Protein AF-A0ABD2ILM8-F1 (afdb_monomer_lite)

Secondary structure (DSSP, 8-state):
--------PPPPPS--HHHHHHTTPPSSHHHHHHHHHHHHHHHHTTT---GGGGGG--HHHHHHS------------------PPPPP-

Structure (mmCIF, N/CA/C/O backbone):
data_AF-A0ABD2ILM8-F1
#
_entry.id   AF-A0ABD2ILM8-F1
#
loop_
_atom_site.group_PDB
_atom_site.id
_atom_site.type_symbol
_atom_site.label_atom_id
_atom_site.label_alt_id
_atom_site.label_comp_id
_atom_site.label_asym_id
_atom_site.label_entity_id
_atom_site.label_seq_id
_atom_site.pdbx_PDB_ins_code
_atom_site.Cartn_x
_atom_site.Cartn_y
_atom_site.Cartn_z
_atom_site.occupancy
_atom_site.B_iso_or_equiv
_atom_site.auth_seq_id
_atom_site.auth_comp_id
_atom_site.auth_asym_id
_atom_site.auth_atom_id
_atom_site.pdbx_PDB_model_num
ATOM 1 N N . MET A 1 1 ? -6.912 3.189 41.472 1.00 53.44 1 MET A N 1
ATOM 2 C CA . MET A 1 1 ? -7.648 2.723 40.279 1.00 53.44 1 MET A CA 1
ATOM 3 C C . MET A 1 1 ? -6.638 2.053 39.364 1.00 53.44 1 MET A C 1
ATOM 5 O O . MET A 1 1 ? -5.650 2.695 39.037 1.00 53.44 1 MET A O 1
ATOM 9 N N . ARG A 1 2 ? -6.789 0.758 39.058 1.00 58.31 2 ARG A N 1
ATOM 10 C CA . ARG A 1 2 ? -5.955 0.104 38.037 1.00 58.31 2 ARG A CA 1
ATOM 11 C C . ARG A 1 2 ? -6.618 0.424 36.701 1.00 58.31 2 ARG A C 1
ATOM 13 O O . ARG A 1 2 ? -7.752 0.007 36.507 1.00 58.31 2 ARG A O 1
ATOM 20 N N . GLY A 1 3 ? -5.978 1.254 35.881 1.00 60.56 3 GLY A N 1
ATOM 21 C CA . GLY A 1 3 ? -6.479 1.586 34.550 1.00 60.56 3 GLY A CA 1
ATOM 22 C C . GLY A 1 3 ? -6.531 0.323 33.700 1.00 60.56 3 GLY A C 1
ATOM 23 O O . GLY A 1 3 ? -5.552 -0.423 33.650 1.00 60.56 3 GLY A O 1
ATOM 24 N N . GLU A 1 4 ? -7.686 0.061 33.102 1.00 65.25 4 GLU A N 1
ATOM 25 C CA . GLU A 1 4 ? -7.842 -0.965 32.080 1.00 65.25 4 GLU A CA 1
ATOM 26 C C . GLU A 1 4 ? -6.977 -0.552 30.890 1.00 65.25 4 GLU A C 1
ATOM 28 O O . GLU A 1 4 ? -7.136 0.533 30.337 1.00 65.25 4 GLU A O 1
ATOM 33 N N . ILE A 1 5 ? -5.991 -1.381 30.547 1.00 70.56 5 ILE A N 1
ATOM 34 C CA . ILE A 1 5 ? -5.234 -1.203 29.312 1.00 70.56 5 ILE A CA 1
ATOM 35 C C . ILE A 1 5 ? -6.204 -1.609 28.205 1.00 70.56 5 ILE A C 1
ATOM 37 O O . ILE A 1 5 ? -6.444 -2.800 28.002 1.00 70.56 5 ILE A O 1
ATOM 41 N N . GLU A 1 6 ? -6.833 -0.619 27.575 1.00 72.06 6 GLU A N 1
ATOM 42 C CA . GLU A 1 6 ? -7.712 -0.819 26.426 1.00 72.06 6 GLU A CA 1
ATOM 43 C C . GLU A 1 6 ? -6.988 -1.678 25.382 1.00 72.06 6 GLU A C 1
ATOM 45 O O . GLU A 1 6 ? -5.816 -1.454 25.062 1.00 72.06 6 GLU A O 1
ATOM 50 N N . GLN A 1 7 ? -7.672 -2.714 24.892 1.00 76.31 7 GLN A N 1
ATOM 51 C CA . GLN A 1 7 ? -7.157 -3.616 23.867 1.00 76.31 7 GLN A CA 1
ATOM 52 C C . GLN A 1 7 ? -7.038 -2.846 22.550 1.00 76.31 7 GLN A C 1
ATOM 54 O O . GLN A 1 7 ? -7.961 -2.824 21.740 1.00 76.31 7 GLN A O 1
ATOM 59 N N . TRP A 1 8 ? -5.910 -2.172 22.345 1.00 80.31 8 TRP A N 1
ATOM 60 C CA . TRP A 1 8 ? -5.604 -1.571 21.058 1.00 80.31 8 TRP A CA 1
ATOM 61 C C . TRP A 1 8 ? -5.136 -2.665 20.095 1.00 80.31 8 TRP A C 1
ATOM 63 O O . TRP A 1 8 ? -4.011 -3.163 20.187 1.00 80.31 8 TRP A O 1
ATOM 73 N N . GLU A 1 9 ? -6.025 -3.074 19.192 1.00 81.81 9 GLU A N 1
ATOM 74 C CA . GLU A 1 9 ? -5.700 -3.994 18.106 1.00 81.81 9 GLU A CA 1
ATOM 75 C C . GLU A 1 9 ? -5.067 -3.230 16.942 1.00 81.81 9 GLU A C 1
ATOM 77 O O . GLU A 1 9 ? -5.608 -2.237 16.454 1.00 81.81 9 GLU A O 1
ATOM 82 N N . VAL A 1 10 ? -3.916 -3.712 16.471 1.00 85.31 10 VAL A N 1
ATOM 83 C CA . VAL A 1 10 ? -3.264 -3.144 15.289 1.00 85.31 10 VAL A CA 1
ATOM 84 C C . VAL A 1 10 ? -4.131 -3.463 14.068 1.00 85.31 10 VAL A C 1
ATOM 86 O O . VAL A 1 10 ? -4.308 -4.648 13.762 1.00 85.31 10 VAL A O 1
ATOM 89 N N . PRO A 1 11 ? -4.656 -2.457 13.344 1.00 89.19 11 PRO A N 1
ATOM 90 C CA . PRO A 1 11 ? -5.471 -2.713 12.166 1.00 89.19 11 PRO A CA 1
ATOM 91 C C . PRO A 1 11 ? -4.657 -3.442 11.084 1.00 89.19 11 PRO A C 1
ATOM 93 O O . PRO A 1 11 ? -3.431 -3.327 11.043 1.00 89.19 11 PRO A O 1
ATOM 96 N N . PRO A 1 12 ? -5.296 -4.204 10.184 1.00 89.19 12 PRO A N 1
ATOM 97 C CA . PRO A 1 12 ? -4.645 -4.698 8.979 1.00 89.19 12 PRO A CA 1
ATOM 98 C C . PRO A 1 12 ? -4.468 -3.567 7.957 1.00 89.19 12 PRO A C 1
ATOM 100 O O . PRO A 1 12 ? -5.283 -2.649 7.878 1.00 89.19 12 PRO A O 1
ATOM 103 N N . MET A 1 13 ? -3.422 -3.657 7.129 1.00 89.44 13 MET A N 1
ATOM 104 C CA . MET A 1 13 ? -3.205 -2.687 6.053 1.00 89.44 13 MET A CA 1
ATOM 105 C C . MET A 1 13 ? -4.382 -2.732 5.057 1.00 89.44 13 MET A C 1
ATOM 107 O O . MET A 1 13 ? -4.739 -3.819 4.593 1.00 89.44 13 MET A O 1
ATOM 111 N N . PRO A 1 14 ? -4.960 -1.579 4.681 1.00 90.19 14 PRO A N 1
ATOM 112 C CA . PRO A 1 14 ? -6.156 -1.508 3.831 1.00 90.19 14 PRO A CA 1
ATOM 113 C C . PRO A 1 14 ? -5.892 -1.788 2.343 1.00 90.19 14 PRO A C 1
ATOM 115 O O . PRO A 1 14 ? -6.840 -1.899 1.568 1.00 90.19 14 PRO A O 1
ATOM 118 N N . VAL A 1 15 ? -4.621 -1.863 1.937 1.00 91.81 15 VAL A N 1
ATOM 119 C CA . VAL A 1 15 ? -4.181 -2.015 0.544 1.00 91.81 15 VAL A CA 1
ATOM 120 C C . VAL A 1 15 ? -3.347 -3.284 0.402 1.00 91.81 15 VAL A C 1
ATOM 122 O O . VAL A 1 15 ? -2.393 -3.505 1.148 1.00 91.81 15 VAL A O 1
ATOM 125 N N . GLY A 1 16 ? -3.683 -4.105 -0.591 1.00 91.00 16 GLY A N 1
ATOM 126 C CA . GLY A 1 16 ? -2.987 -5.341 -0.920 1.00 91.00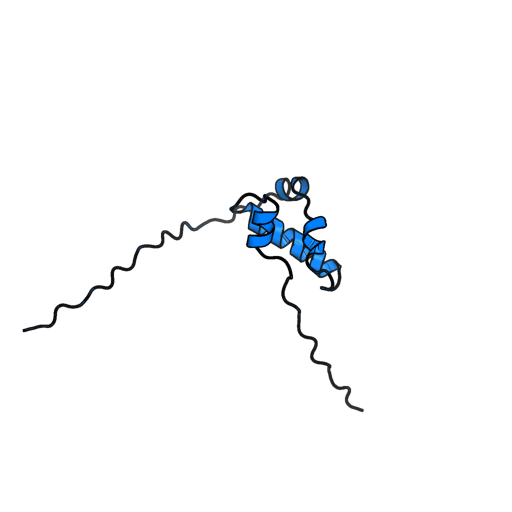 16 GLY A CA 1
ATOM 127 C C . GLY A 1 16 ? -2.334 -5.334 -2.303 1.00 91.00 16 GLY A C 1
ATOM 128 O O . GLY A 1 16 ? -2.419 -4.391 -3.087 1.00 91.00 16 GLY A O 1
ATOM 129 N N . GLY A 1 17 ? -1.684 -6.449 -2.643 1.00 88.69 17 GLY A N 1
ATOM 130 C CA . GLY A 1 17 ? -1.034 -6.605 -3.949 1.00 88.69 17 GLY A CA 1
ATOM 131 C C . GLY A 1 17 ? -2.006 -6.570 -5.136 1.00 88.69 17 GLY A C 1
ATOM 132 O O . GLY A 1 17 ? -1.614 -6.155 -6.222 1.00 88.69 17 GLY A O 1
ATOM 133 N N . PHE A 1 18 ? -3.265 -6.981 -4.944 1.00 89.75 18 PHE A N 1
ATOM 134 C CA . PHE A 1 18 ? -4.295 -6.904 -5.987 1.00 89.75 18 PHE A CA 1
ATOM 135 C C . PHE A 1 18 ? -4.686 -5.461 -6.308 1.00 89.75 18 PHE A C 1
ATOM 137 O O . PHE A 1 18 ? -4.853 -5.136 -7.481 1.00 89.75 18 PHE A O 1
ATOM 144 N N . ASP A 1 19 ? -4.753 -4.597 -5.295 1.00 91.06 19 ASP A N 1
ATOM 145 C CA . ASP A 1 19 ? -5.056 -3.179 -5.481 1.00 91.06 19 ASP A CA 1
ATOM 146 C C . ASP A 1 19 ? -3.944 -2.486 -6.273 1.00 91.06 19 ASP A C 1
ATOM 148 O O . ASP A 1 19 ? -4.213 -1.761 -7.223 1.00 91.06 19 ASP A O 1
ATOM 152 N N . LEU A 1 20 ? -2.678 -2.802 -5.981 1.00 90.94 20 LEU A N 1
ATOM 153 C CA . LEU A 1 20 ? -1.546 -2.287 -6.758 1.00 90.94 20 LEU A CA 1
ATOM 154 C C . LEU A 1 20 ? -1.607 -2.704 -8.233 1.00 90.94 20 LEU A C 1
ATOM 156 O O . LEU A 1 20 ? -1.302 -1.907 -9.117 1.00 90.94 20 LEU A O 1
ATOM 160 N N . ILE A 1 21 ? -2.028 -3.939 -8.515 1.00 90.25 21 ILE A N 1
ATOM 161 C CA . ILE A 1 21 ? -2.214 -4.406 -9.894 1.00 90.25 21 ILE A CA 1
ATOM 162 C C . ILE A 1 21 ? -3.346 -3.630 -10.580 1.00 90.25 21 ILE A C 1
ATOM 164 O O . ILE A 1 21 ? -3.214 -3.304 -11.758 1.00 90.25 21 ILE A O 1
ATOM 168 N N . ALA A 1 22 ? -4.429 -3.313 -9.862 1.00 90.38 22 ALA A N 1
ATOM 169 C CA . ALA A 1 22 ? -5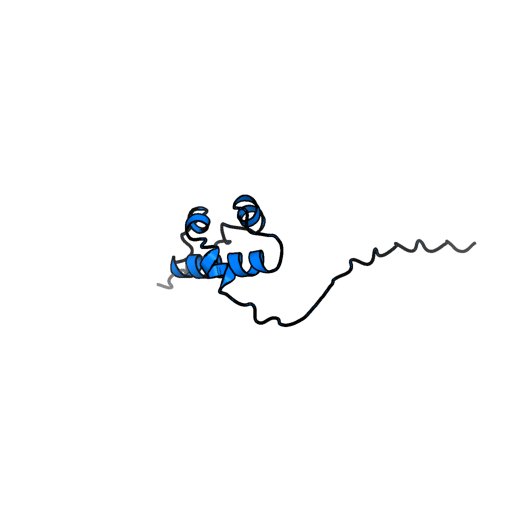.536 -2.519 -10.395 1.00 90.38 22 ALA A CA 1
ATOM 170 C C . ALA A 1 22 ? -5.108 -1.084 -10.762 1.00 90.38 22 ALA A C 1
ATOM 172 O O . ALA A 1 22 ? -5.634 -0.522 -11.718 1.00 90.38 22 ALA A O 1
ATOM 173 N N . VAL A 1 23 ? -4.104 -0.531 -10.071 1.00 88.31 23 VAL A N 1
ATOM 174 C CA . VAL A 1 23 ? -3.498 0.789 -10.350 1.00 88.31 23 VAL A CA 1
ATOM 175 C C . VAL A 1 23 ? -2.308 0.685 -11.331 1.00 88.31 23 VAL A C 1
ATOM 177 O O . VAL A 1 23 ? -1.478 1.579 -11.433 1.00 88.31 23 VAL A O 1
ATOM 180 N N . ASN A 1 24 ? -2.208 -0.406 -12.099 1.00 88.19 24 ASN A N 1
ATOM 181 C CA . ASN A 1 24 ? -1.161 -0.646 -13.105 1.00 88.19 24 ASN A CA 1
ATOM 182 C C . ASN A 1 24 ? 0.277 -0.749 -12.562 1.00 88.19 24 ASN A C 1
ATOM 184 O O . ASN A 1 24 ? 1.239 -0.585 -1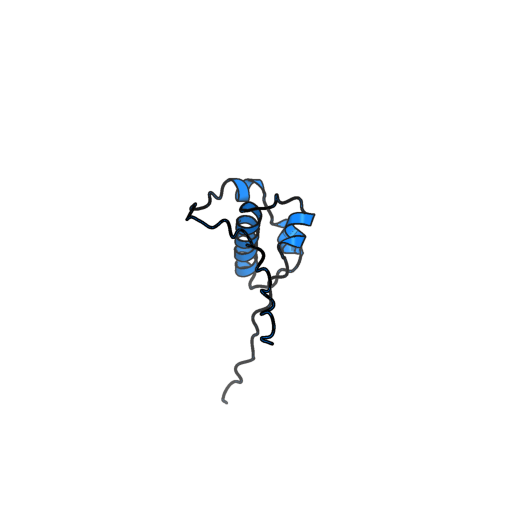3.316 1.00 88.19 24 ASN A O 1
ATOM 188 N N . VAL A 1 25 ? 0.466 -1.097 -11.285 1.00 86.88 25 VAL A N 1
ATOM 189 C CA . VAL A 1 25 ? 1.806 -1.424 -10.784 1.00 86.88 25 VAL A CA 1
ATOM 190 C C . VAL A 1 25 ? 2.271 -2.738 -11.426 1.00 86.88 25 VAL A C 1
ATOM 192 O O . VAL A 1 25 ? 1.603 -3.772 -11.293 1.00 86.88 25 VAL A O 1
ATOM 195 N N . PRO A 1 26 ? 3.429 -2.754 -12.111 1.00 86.00 26 PRO A N 1
ATOM 196 C CA . PRO A 1 26 ? 3.941 -3.957 -12.749 1.00 86.00 26 PRO A CA 1
ATOM 197 C C . PRO A 1 26 ? 4.211 -5.063 -11.724 1.00 86.00 26 PRO A C 1
ATOM 199 O O . PRO A 1 26 ? 4.829 -4.860 -10.674 1.00 86.00 26 PRO A O 1
ATOM 202 N N . LYS A 1 27 ? 3.763 -6.273 -12.065 1.00 85.06 27 LYS A N 1
ATOM 203 C CA . LYS A 1 27 ? 3.967 -7.473 -11.248 1.00 85.06 27 LYS A CA 1
ATOM 204 C C . LYS A 1 27 ? 5.460 -7.749 -11.060 1.00 85.06 27 LYS A C 1
ATOM 206 O O . LYS A 1 27 ? 6.255 -7.581 -11.981 1.00 85.06 27 LYS A O 1
ATOM 211 N N . GLY A 1 28 ? 5.822 -8.253 -9.881 1.00 87.25 28 GLY A N 1
ATOM 212 C CA . GLY A 1 28 ? 7.194 -8.638 -9.549 1.00 87.25 28 GLY A CA 1
ATOM 213 C C . GLY A 1 28 ? 7.746 -7.854 -8.357 1.00 87.25 28 GLY A C 1
ATOM 214 O O . GLY A 1 28 ? 6.971 -7.457 -7.484 1.00 87.25 28 GLY A O 1
ATOM 215 N N . PRO A 1 29 ? 9.070 -7.625 -8.289 1.00 86.69 29 PRO A N 1
ATOM 216 C CA . PRO A 1 29 ? 9.702 -6.945 -7.158 1.00 86.69 29 PRO A CA 1
ATOM 217 C C . PRO A 1 29 ? 9.134 -5.547 -6.878 1.00 86.69 29 PRO A C 1
ATOM 219 O O . PRO A 1 29 ? 9.047 -5.154 -5.717 1.00 86.69 29 PRO A O 1
ATOM 222 N N . LYS A 1 30 ? 8.661 -4.846 -7.920 1.00 87.19 30 LYS A N 1
ATOM 223 C CA . LYS A 1 30 ? 8.042 -3.516 -7.813 1.00 87.19 30 LYS A CA 1
ATOM 224 C C . LYS A 1 30 ? 6.802 -3.499 -6.912 1.00 87.19 30 LYS A C 1
ATOM 226 O O . LYS A 1 30 ? 6.657 -2.564 -6.135 1.00 87.19 30 LYS A O 1
ATOM 231 N N . ILE A 1 31 ? 5.983 -4.559 -6.897 1.00 90.06 31 ILE A N 1
ATOM 232 C CA . ILE A 1 31 ? 4.855 -4.676 -5.949 1.00 90.06 31 ILE A CA 1
ATOM 233 C C . ILE A 1 31 ? 5.343 -4.648 -4.499 1.00 90.06 31 ILE A C 1
ATOM 235 O O . ILE A 1 31 ? 4.744 -3.987 -3.659 1.00 90.06 31 ILE A O 1
ATOM 239 N N . LYS A 1 32 ? 6.439 -5.348 -4.186 1.00 89.25 32 LYS A N 1
ATOM 240 C CA . LYS A 1 32 ? 6.971 -5.392 -2.818 1.00 89.25 32 LYS A CA 1
ATOM 241 C C . LYS A 1 32 ? 7.501 -4.025 -2.380 1.00 89.25 32 LYS A C 1
ATOM 243 O O . LYS A 1 32 ? 7.311 -3.649 -1.227 1.00 89.25 32 LYS A O 1
ATOM 248 N N . ILE A 1 33 ? 8.145 -3.291 -3.290 1.00 90.06 33 ILE A N 1
ATOM 249 C CA . ILE A 1 33 ? 8.632 -1.928 -3.032 1.00 90.06 33 ILE A CA 1
ATOM 250 C C . ILE A 1 33 ? 7.448 -0.989 -2.808 1.00 90.06 33 ILE A C 1
ATOM 252 O O . ILE A 1 33 ? 7.419 -0.295 -1.798 1.00 90.06 33 ILE A O 1
ATOM 256 N N . ALA A 1 34 ? 6.452 -1.033 -3.695 1.00 91.12 34 ALA A N 1
ATOM 257 C CA . ALA A 1 34 ? 5.233 -0.241 -3.595 1.00 91.12 34 ALA A CA 1
ATOM 258 C C . ALA A 1 34 ? 4.489 -0.499 -2.275 1.00 91.12 34 ALA A C 1
ATOM 260 O O . ALA A 1 34 ? 4.181 0.444 -1.555 1.00 91.12 34 ALA A O 1
ATOM 261 N N . LEU A 1 35 ? 4.283 -1.766 -1.891 1.00 91.25 35 LEU A N 1
ATOM 262 C CA . LEU A 1 35 ? 3.676 -2.107 -0.597 1.00 91.25 35 LEU A CA 1
ATOM 263 C C . LEU A 1 35 ? 4.490 -1.564 0.577 1.00 91.25 35 LEU A C 1
ATOM 265 O O . LEU A 1 35 ? 3.913 -1.035 1.519 1.00 91.25 35 LEU A O 1
ATOM 269 N N . ARG A 1 36 ? 5.824 -1.671 0.533 1.00 91.06 36 ARG A N 1
ATOM 270 C CA . ARG A 1 36 ? 6.693 -1.144 1.594 1.00 91.06 36 ARG A CA 1
ATOM 271 C C . ARG A 1 36 ? 6.606 0.379 1.695 1.00 91.06 36 ARG A C 1
ATOM 273 O O . ARG A 1 36 ? 6.576 0.906 2.801 1.00 91.06 36 ARG A O 1
ATOM 280 N N . TYR A 1 37 ? 6.568 1.063 0.556 1.00 91.75 37 TYR A N 1
ATOM 281 C CA . TYR A 1 37 ? 6.415 2.510 0.481 1.00 91.75 37 TYR A CA 1
ATOM 282 C C . TYR A 1 37 ? 5.085 2.953 1.103 1.00 91.75 37 TYR A C 1
ATOM 284 O O . TYR A 1 37 ? 5.079 3.729 2.055 1.00 91.75 37 TYR A O 1
ATOM 292 N N . LEU A 1 38 ? 3.975 2.355 0.663 1.00 91.31 38 LEU A N 1
ATOM 293 C CA . LEU A 1 38 ? 2.647 2.630 1.210 1.00 91.31 38 LEU A CA 1
ATOM 294 C C . LEU A 1 38 ? 2.547 2.281 2.700 1.00 91.31 38 LEU A C 1
ATOM 296 O O . LEU A 1 38 ? 1.953 3.018 3.476 1.00 91.31 38 LEU A O 1
ATOM 300 N N . PHE A 1 39 ? 3.167 1.189 3.138 1.00 91.38 39 PHE A N 1
ATOM 301 C CA . PHE A 1 39 ? 3.174 0.807 4.548 1.00 91.38 39 PHE A CA 1
ATOM 302 C C . PHE A 1 39 ? 3.897 1.830 5.435 1.00 91.38 39 PHE A C 1
ATOM 304 O O . PHE A 1 39 ? 3.466 2.079 6.559 1.00 91.38 39 PHE A O 1
ATOM 311 N N . ASN A 1 40 ? 4.974 2.446 4.939 1.00 91.62 40 ASN A N 1
ATOM 312 C CA . ASN A 1 40 ? 5.662 3.513 5.664 1.00 91.62 40 ASN A CA 1
ATOM 313 C C . ASN A 1 40 ? 4.779 4.757 5.808 1.00 91.62 40 ASN A C 1
ATOM 315 O O . ASN A 1 40 ? 4.713 5.313 6.900 1.00 91.62 40 ASN A O 1
ATOM 319 N N . ILE A 1 41 ? 4.071 5.150 4.746 1.00 91.62 41 ILE A N 1
ATOM 320 C CA . ILE A 1 41 ? 3.127 6.277 4.786 1.00 91.62 41 ILE A CA 1
ATOM 321 C C . ILE A 1 41 ? 1.994 5.981 5.766 1.00 91.62 41 ILE A C 1
ATOM 323 O O . ILE A 1 41 ? 1.713 6.777 6.654 1.00 91.62 41 ILE A O 1
ATOM 327 N N . TRP A 1 42 ? 1.406 4.790 5.681 1.00 92.31 42 TRP A N 1
ATOM 328 C CA . TRP A 1 42 ? 0.323 4.376 6.566 1.00 92.31 42 TRP A CA 1
ATOM 329 C C . TRP A 1 42 ? 0.721 4.400 8.048 1.00 92.31 42 TRP A C 1
ATOM 331 O O . TRP A 1 42 ? -0.047 4.853 8.898 1.00 92.31 42 TRP A O 1
ATOM 341 N N . LYS A 1 43 ? 1.957 3.990 8.358 1.00 90.94 43 LYS A N 1
ATOM 342 C CA . LYS A 1 43 ? 2.537 4.118 9.701 1.00 90.94 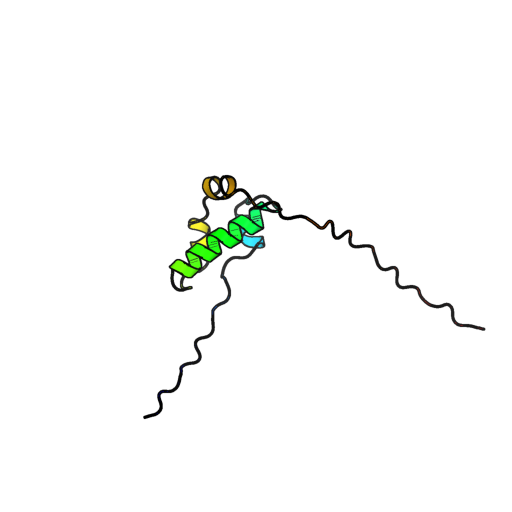43 LYS A CA 1
ATOM 343 C C . LYS A 1 43 ? 2.732 5.563 10.146 1.00 90.94 43 LYS A C 1
ATOM 345 O O . LYS A 1 43 ? 2.543 5.842 11.320 1.00 90.94 43 LYS A O 1
ATOM 350 N N . GLN A 1 44 ? 3.130 6.455 9.241 1.00 92.19 44 GLN A N 1
ATOM 351 C CA . GLN A 1 44 ? 3.282 7.882 9.545 1.00 92.19 44 GLN A CA 1
ATOM 352 C C . GLN A 1 44 ? 1.938 8.568 9.813 1.00 92.19 44 GLN A C 1
ATOM 354 O O . GLN A 1 44 ? 1.906 9.589 10.487 1.00 92.19 44 GLN A O 1
ATOM 359 N N . THR A 1 45 ? 0.842 7.997 9.315 1.00 88.62 45 THR A N 1
ATOM 360 C CA . THR A 1 45 ? -0.527 8.481 9.538 1.00 88.62 45 THR A CA 1
ATOM 361 C C . THR A 1 45 ? -1.251 7.775 10.687 1.00 88.62 45 THR A C 1
ATOM 363 O O . THR A 1 45 ? -2.471 7.632 10.638 1.00 88.62 45 THR A O 1
ATOM 366 N N . ASP A 1 46 ? -0.515 7.251 11.670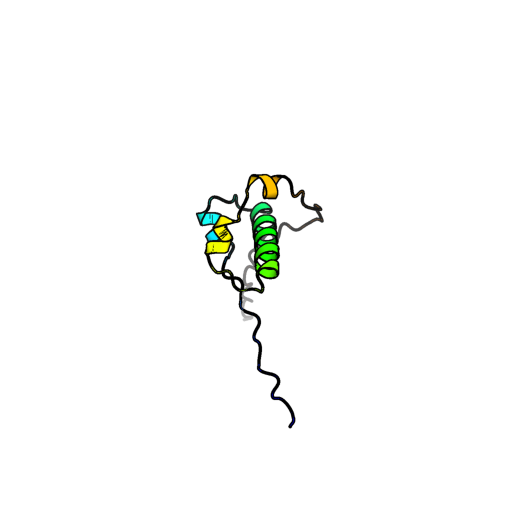 1.00 87.94 46 ASP A N 1
ATOM 367 C CA . ASP A 1 46 ? -1.065 6.544 12.840 1.00 87.94 46 ASP A CA 1
ATOM 368 C C . ASP A 1 46 ? -2.028 5.393 12.492 1.00 87.94 46 ASP A C 1
ATOM 370 O O . ASP A 1 46 ? -2.958 5.082 13.230 1.00 87.94 46 ASP A O 1
ATOM 374 N N . LEU A 1 47 ? -1.792 4.727 11.355 1.00 87.38 47 LEU A N 1
ATOM 375 C CA . LEU A 1 47 ? -2.616 3.627 10.842 1.00 87.38 47 LEU A CA 1
ATOM 376 C C . LEU A 1 47 ? -4.068 4.017 10.486 1.00 87.38 47 LEU A C 1
ATOM 378 O O . LEU A 1 47 ? -4.911 3.136 10.317 1.00 87.38 47 LEU A O 1
ATOM 382 N N . CYS A 1 48 ? -4.358 5.311 10.310 1.00 86.19 48 CYS A N 1
ATOM 383 C CA . CYS A 1 48 ? -5.707 5.824 10.036 1.00 86.19 48 CYS A CA 1
ATOM 384 C C . CYS A 1 48 ? -6.120 5.780 8.556 1.00 86.19 48 CYS A C 1
ATOM 386 O O . CYS A 1 48 ? -7.315 5.779 8.258 1.00 86.19 48 CYS A O 1
ATOM 388 N N . LEU A 1 49 ? -5.166 5.765 7.615 1.00 86.62 49 LEU A N 1
ATOM 389 C CA . LEU A 1 49 ? -5.508 5.776 6.188 1.00 86.62 49 LEU A CA 1
ATOM 390 C C . LEU A 1 49 ? -6.165 4.464 5.755 1.00 86.62 49 LEU A C 1
ATOM 392 O O . LEU A 1 49 ? -5.812 3.389 6.239 1.00 86.62 49 LEU A O 1
ATOM 396 N N . SER A 1 50 ? -7.095 4.578 4.804 1.00 88.62 50 SER A N 1
ATOM 397 C CA . SER A 1 50 ? -7.817 3.468 4.180 1.00 88.62 50 SER A CA 1
ATOM 398 C C . SER A 1 50 ? -7.343 3.260 2.727 1.00 88.62 50 SER A C 1
ATOM 400 O O . SER A 1 50 ? -6.148 3.121 2.475 1.00 88.62 50 SER A O 1
ATOM 402 N N . LYS A 1 51 ? -8.247 3.245 1.742 1.00 86.12 51 LYS A N 1
ATOM 403 C CA . LYS A 1 51 ? -7.894 3.103 0.318 1.00 86.12 51 LYS A CA 1
ATOM 404 C C . LYS A 1 51 ? -7.240 4.348 -0.283 1.00 86.12 51 LYS A C 1
ATOM 406 O O . LYS A 1 51 ? -6.541 4.219 -1.282 1.00 86.12 51 LYS A O 1
ATOM 411 N N . GLU A 1 52 ? -7.398 5.505 0.358 1.00 88.12 52 GLU A N 1
ATOM 412 C CA . GLU A 1 52 ? -6.725 6.771 0.011 1.00 88.12 52 GLU A CA 1
ATOM 413 C C . GLU A 1 52 ? -5.197 6.639 0.022 1.00 88.12 52 GLU A C 1
ATOM 415 O O . GLU A 1 52 ? -4.487 7.366 -0.662 1.00 88.12 52 GLU A O 1
ATOM 420 N N . LEU A 1 53 ? -4.671 5.629 0.720 1.00 89.81 53 LEU A N 1
ATOM 421 C CA . LEU A 1 53 ? -3.255 5.296 0.695 1.00 89.81 53 LEU A CA 1
ATOM 422 C C . LEU A 1 53 ? -2.720 5.066 -0.733 1.00 89.81 53 LEU A C 1
ATOM 424 O O . LEU A 1 53 ? -1.561 5.365 -1.003 1.00 89.81 53 LEU A O 1
ATOM 428 N N . LEU A 1 54 ? -3.553 4.576 -1.658 1.00 89.56 54 LEU A N 1
ATOM 429 C CA . LEU A 1 54 ? -3.183 4.401 -3.068 1.00 89.56 54 LEU A CA 1
ATOM 430 C C . LEU A 1 54 ? -2.936 5.725 -3.800 1.00 89.56 54 LEU A C 1
ATOM 432 O O . LEU A 1 54 ? -2.196 5.727 -4.778 1.00 89.56 54 LEU A O 1
ATOM 436 N N . GLU A 1 55 ? -3.513 6.835 -3.344 1.00 89.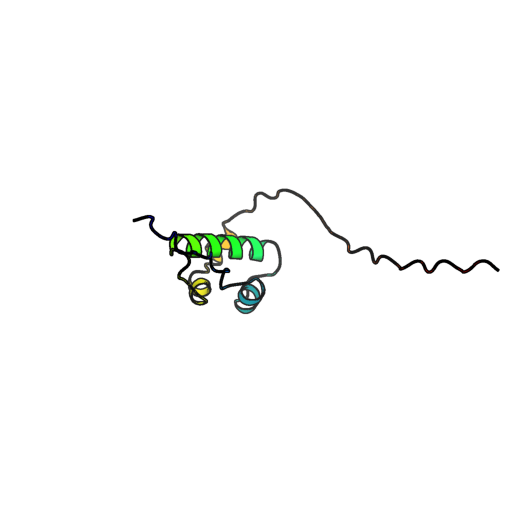94 55 GLU A N 1
ATOM 437 C CA . GLU A 1 55 ? -3.328 8.155 -3.963 1.00 89.94 55 GLU A CA 1
ATOM 438 C C . GLU A 1 55 ? -1.926 8.707 -3.710 1.00 89.94 55 GLU A C 1
ATOM 440 O O . GLU A 1 55 ? -1.376 9.437 -4.529 1.00 89.94 55 GLU A O 1
ATOM 445 N N . HIS A 1 56 ? -1.302 8.286 -2.610 1.00 87.62 56 HIS A N 1
ATOM 446 C CA . HIS A 1 56 ? 0.083 8.621 -2.306 1.00 87.62 56 HIS A CA 1
ATOM 447 C C . HIS A 1 56 ? 1.092 7.794 -3.114 1.00 87.62 56 HIS A C 1
ATOM 449 O O . HIS A 1 56 ? 2.296 8.004 -2.988 1.00 87.62 56 HIS A O 1
ATOM 455 N N . LEU A 1 57 ? 0.643 6.836 -3.931 1.00 88.69 57 LEU A N 1
ATOM 456 C CA . LEU A 1 57 ? 1.529 5.984 -4.711 1.00 88.69 57 LEU A CA 1
ATOM 457 C C . LEU A 1 57 ? 2.232 6.784 -5.818 1.00 88.69 57 LEU A C 1
ATOM 459 O O . LEU A 1 57 ? 1.634 7.115 -6.839 1.00 88.69 57 LEU A O 1
ATOM 463 N N . ASN A 1 58 ? 3.538 7.004 -5.660 1.00 87.81 58 ASN A N 1
ATOM 464 C CA . ASN A 1 58 ? 4.366 7.638 -6.680 1.00 87.81 58 ASN A CA 1
ATOM 465 C C . ASN A 1 58 ? 5.269 6.610 -7.385 1.00 87.81 58 ASN A C 1
ATOM 467 O O . ASN A 1 58 ? 6.268 6.144 -6.831 1.00 87.81 58 ASN A O 1
ATOM 471 N N . LEU A 1 59 ? 4.917 6.250 -8.625 1.00 83.00 59 LEU A N 1
ATOM 472 C CA . LEU A 1 59 ? 5.664 5.274 -9.429 1.00 83.00 59 LEU A CA 1
ATOM 473 C C . LEU A 1 59 ? 7.108 5.714 -9.706 1.00 83.00 59 LEU A C 1
ATOM 475 O O . LEU A 1 59 ? 7.995 4.860 -9.715 1.00 83.00 59 LEU A O 1
ATOM 479 N N . ASP A 1 60 ? 7.356 7.015 -9.870 1.00 85.12 60 ASP A N 1
ATOM 480 C CA . ASP A 1 60 ? 8.695 7.549 -10.133 1.00 85.12 60 ASP A CA 1
ATOM 481 C C . ASP A 1 60 ? 9.604 7.435 -8.904 1.00 85.12 60 ASP A C 1
ATOM 483 O O . ASP A 1 60 ? 10.807 7.210 -9.029 1.00 85.12 60 ASP A O 1
ATOM 487 N N . GLU A 1 61 ? 9.049 7.568 -7.696 1.00 84.44 61 GLU A N 1
ATOM 488 C CA . GLU A 1 61 ? 9.794 7.327 -6.455 1.00 84.44 61 GLU A CA 1
ATOM 489 C C . GLU A 1 61 ? 10.059 5.839 -6.233 1.00 84.44 61 GLU A C 1
ATOM 491 O O . GLU A 1 61 ? 11.159 5.456 -5.833 1.00 84.44 61 GLU A O 1
ATOM 496 N N . ILE A 1 62 ? 9.073 4.991 -6.536 1.00 84.62 62 ILE A N 1
ATOM 497 C CA . ILE A 1 62 ? 9.198 3.534 -6.423 1.00 84.62 62 ILE A CA 1
ATOM 498 C C . ILE A 1 62 ? 10.276 3.002 -7.376 1.00 84.62 62 ILE A C 1
ATOM 500 O O . ILE A 1 62 ? 11.003 2.083 -7.003 1.00 84.62 62 ILE A O 1
ATOM 504 N N . ASP A 1 63 ? 10.405 3.571 -8.577 1.00 82.56 63 ASP A N 1
ATOM 505 C CA . ASP A 1 63 ? 11.427 3.170 -9.551 1.00 82.56 63 ASP A CA 1
ATOM 506 C C . ASP A 1 63 ? 12.848 3.546 -9.097 1.00 82.56 63 ASP A C 1
ATOM 508 O O . ASP A 1 63 ? 13.789 2.790 -9.324 1.00 82.56 63 ASP A O 1
ATOM 512 N N . LYS A 1 64 ? 12.991 4.666 -8.374 1.00 83.56 64 LYS A N 1
ATOM 513 C CA . LYS A 1 64 ? 14.267 5.124 -7.794 1.00 83.56 64 LYS A CA 1
ATOM 514 C C . LYS A 1 64 ? 14.686 4.340 -6.554 1.00 83.56 64 LYS A C 1
ATOM 516 O O . LYS A 1 64 ? 15.860 4.357 -6.188 1.00 83.56 64 LYS A O 1
ATOM 521 N N . MET A 1 65 ? 13.747 3.678 -5.876 1.00 76.38 65 MET A N 1
ATOM 522 C CA . MET A 1 65 ? 14.059 2.815 -4.740 1.00 76.38 65 MET A CA 1
ATOM 523 C C . MET A 1 65 ? 14.678 1.508 -5.237 1.00 76.38 65 MET A C 1
ATOM 525 O O . MET A 1 65 ? 14.009 0.481 -5.351 1.00 76.38 65 MET A O 1
ATOM 529 N N . GLU A 1 66 ? 15.982 1.540 -5.508 1.00 64.50 66 GLU A N 1
ATOM 530 C CA . GLU A 1 66 ? 16.731 0.334 -5.833 1.00 64.50 66 GLU A CA 1
ATOM 531 C C . GLU A 1 66 ? 16.629 -0.692 -4.696 1.00 64.50 66 GLU A C 1
ATOM 533 O O . GLU A 1 66 ? 16.747 -0.406 -3.499 1.00 64.50 66 GLU A O 1
ATOM 538 N N . ILE A 1 67 ? 16.361 -1.932 -5.088 1.00 62.97 67 ILE A N 1
ATOM 539 C CA . ILE A 1 67 ? 16.291 -3.070 -4.182 1.00 62.97 67 ILE A CA 1
ATOM 540 C C . ILE A 1 67 ? 17.735 -3.399 -3.781 1.00 62.97 67 ILE A C 1
ATOM 542 O O . ILE A 1 67 ? 18.565 -3.580 -4.673 1.00 62.97 67 ILE A O 1
ATOM 546 N N . PRO A 1 68 ? 18.068 -3.600 -2.491 1.00 52.19 68 PRO A N 1
ATOM 547 C CA . PRO A 1 68 ? 19.234 -4.404 -2.175 1.00 52.19 68 PRO A CA 1
ATOM 548 C C . PRO A 1 68 ? 18.899 -5.812 -2.663 1.00 52.19 68 PRO A C 1
ATOM 550 O O . PRO A 1 68 ? 18.102 -6.519 -2.043 1.00 52.19 68 PRO A O 1
ATOM 553 N N . THR A 1 69 ? 19.409 -6.167 -3.843 1.00 50.38 69 THR A N 1
ATOM 554 C CA . THR A 1 69 ? 19.163 -7.431 -4.546 1.00 50.38 69 THR A CA 1
ATOM 555 C C . THR A 1 69 ? 19.798 -8.593 -3.775 1.00 50.38 69 THR A C 1
ATOM 557 O O . THR A 1 69 ? 20.764 -9.211 -4.205 1.00 50.38 69 THR A O 1
ATOM 560 N N . GLY A 1 70 ? 19.269 -8.886 -2.589 1.00 46.53 70 GLY A N 1
ATOM 561 C CA . GLY A 1 70 ? 19.583 -10.058 -1.788 1.00 46.53 70 GLY A CA 1
ATOM 562 C C . GLY A 1 70 ? 18.791 -11.257 -2.297 1.00 46.53 70 GLY A C 1
ATOM 563 O O . GLY A 1 70 ? 17.694 -11.510 -1.819 1.00 46.53 70 GLY A O 1
ATOM 564 N N . GLY A 1 71 ? 19.351 -11.907 -3.321 1.00 44.38 71 GLY A N 1
ATOM 565 C CA . GLY A 1 71 ? 19.288 -13.332 -3.681 1.00 44.38 71 GLY A CA 1
ATOM 566 C C . GLY A 1 71 ? 18.056 -14.209 -3.388 1.00 44.38 71 GLY A C 1
ATOM 567 O O . GLY A 1 71 ? 17.672 -14.397 -2.243 1.00 44.38 71 GLY A O 1
ATOM 568 N N . ASN A 1 72 ? 17.642 -14.921 -4.451 1.00 45.69 72 ASN A N 1
ATOM 569 C CA . ASN A 1 72 ? 16.947 -16.224 -4.499 1.00 45.69 72 ASN A CA 1
ATOM 570 C C . ASN A 1 72 ? 15.526 -16.301 -3.893 1.00 45.69 72 ASN A C 1
ATOM 572 O O . ASN A 1 72 ? 15.198 -15.701 -2.891 1.00 45.69 72 ASN A O 1
ATOM 576 N N . GLU A 1 73 ? 14.568 -17.014 -4.475 1.00 45.56 73 GLU A N 1
ATOM 577 C CA . GLU A 1 73 ? 14.705 -18.329 -5.078 1.00 45.56 73 GLU A CA 1
ATOM 578 C C . GLU A 1 73 ? 13.601 -18.522 -6.121 1.00 45.56 73 GLU A C 1
ATOM 580 O O . GLU A 1 73 ? 12.425 -18.221 -5.892 1.00 45.56 73 GLU A O 1
ATOM 585 N N . LYS A 1 74 ? 13.963 -19.075 -7.280 1.00 44.84 74 LYS A N 1
ATOM 586 C CA . LYS A 1 74 ? 12.984 -19.734 -8.137 1.00 44.84 74 LYS A CA 1
ATOM 587 C C . LYS A 1 74 ? 12.442 -20.930 -7.356 1.00 44.84 74 LYS A C 1
ATOM 589 O O . LYS A 1 74 ? 12.953 -22.034 -7.521 1.00 44.84 74 LYS A O 1
ATOM 594 N N . VAL A 1 75 ? 11.381 -20.745 -6.570 1.00 46.56 75 VAL A N 1
ATOM 595 C CA . VAL A 1 75 ? 10.556 -21.867 -6.113 1.00 46.56 75 VAL A CA 1
ATOM 596 C C . VAL A 1 75 ? 9.820 -22.383 -7.346 1.00 46.56 75 VAL A C 1
ATOM 598 O O . VAL A 1 75 ? 8.661 -22.066 -7.617 1.00 46.56 75 VAL A O 1
ATOM 601 N N . LYS A 1 76 ? 10.540 -23.169 -8.154 1.00 44.81 76 LYS A N 1
ATOM 602 C CA . LYS A 1 76 ? 9.939 -24.134 -9.059 1.00 44.81 76 LYS A CA 1
ATOM 603 C C . LYS A 1 76 ? 9.054 -24.986 -8.161 1.00 44.81 76 LYS A C 1
ATOM 605 O O . LYS A 1 76 ? 9.556 -25.797 -7.389 1.00 44.81 76 LYS A O 1
ATOM 610 N N . LYS A 1 77 ? 7.738 -24.777 -8.223 1.00 51.31 77 LYS A N 1
ATOM 611 C CA . LYS A 1 77 ? 6.765 -25.709 -7.656 1.00 51.31 77 LYS A CA 1
ATOM 612 C C . LYS A 1 77 ? 6.934 -27.033 -8.400 1.00 51.31 77 LYS A C 1
ATOM 614 O O . LYS A 1 77 ? 6.280 -27.278 -9.411 1.00 51.31 77 LYS A O 1
ATOM 619 N N . THR A 1 78 ? 7.858 -27.870 -7.940 1.00 45.47 78 THR A N 1
ATOM 620 C CA . THR A 1 78 ? 7.960 -29.256 -8.377 1.00 45.47 78 THR A CA 1
ATOM 621 C C . THR A 1 78 ? 6.691 -29.936 -7.899 1.00 45.47 78 THR A C 1
ATOM 623 O O . THR A 1 78 ? 6.471 -30.126 -6.707 1.00 45.47 78 THR A O 1
ATOM 626 N N . LYS A 1 79 ? 5.817 -30.233 -8.857 1.00 51.03 79 LYS A N 1
ATOM 627 C CA . LYS A 1 79 ? 4.605 -31.035 -8.715 1.00 51.03 79 LYS A CA 1
ATOM 628 C C . LYS A 1 79 ? 4.959 -32.326 -7.967 1.00 51.03 79 LYS A C 1
ATOM 630 O O . LYS A 1 79 ? 5.480 -33.262 -8.570 1.00 51.03 79 LYS A O 1
ATOM 635 N N . GLN A 1 80 ? 4.703 -32.374 -6.658 1.00 59.25 80 GLN A N 1
ATOM 636 C CA . GLN A 1 80 ? 4.791 -33.598 -5.866 1.00 59.25 80 GLN A CA 1
ATOM 637 C C . GLN A 1 80 ? 3.734 -34.568 -6.404 1.00 59.25 80 GLN A C 1
ATOM 639 O O . GLN A 1 80 ? 2.546 -34.497 -6.093 1.00 59.25 80 GLN A O 1
ATOM 644 N N . LYS A 1 81 ? 4.175 -35.451 -7.300 1.00 57.56 81 LYS A N 1
ATOM 645 C CA . LYS A 1 81 ? 3.405 -36.582 -7.804 1.00 57.56 81 LYS A CA 1
ATOM 646 C C . LYS A 1 81 ? 3.146 -37.482 -6.592 1.00 57.56 81 LYS A C 1
ATOM 648 O O . LYS A 1 81 ? 4.082 -38.097 -6.084 1.00 57.56 81 LYS A O 1
ATOM 653 N N . ARG A 1 82 ? 1.903 -37.512 -6.096 1.00 60.47 82 ARG A N 1
ATOM 654 C CA . ARG A 1 82 ? 1.452 -38.456 -5.061 1.00 60.47 82 ARG A CA 1
ATOM 655 C C . ARG A 1 82 ? 1.778 -39.861 -5.569 1.00 60.47 82 ARG A C 1
ATOM 657 O O . ARG A 1 82 ? 1.136 -40.348 -6.496 1.00 60.47 82 ARG A O 1
ATOM 664 N N . ARG A 1 83 ? 2.837 -40.476 -5.038 1.00 58.62 83 ARG A N 1
ATOM 665 C CA . ARG A 1 83 ? 3.162 -41.874 -5.319 1.00 58.62 83 ARG A CA 1
ATOM 666 C C . ARG A 1 83 ? 2.124 -42.699 -4.567 1.00 58.62 83 ARG A C 1
ATOM 668 O O . ARG A 1 83 ? 2.223 -42.845 -3.356 1.00 58.62 83 ARG A O 1
ATOM 675 N N . HIS A 1 84 ? 1.104 -43.172 -5.276 1.00 60.69 84 HIS A N 1
ATOM 676 C CA . HIS A 1 84 ? 0.312 -44.297 -4.797 1.00 60.69 84 HIS A CA 1
ATOM 677 C C . HIS A 1 84 ? 1.261 -45.492 -4.670 1.00 60.69 84 HIS A C 1
ATOM 679 O O . HIS A 1 84 ? 1.861 -45.919 -5.658 1.00 60.69 84 HIS A O 1
ATOM 685 N N . SER A 1 85 ? 1.443 -45.985 -3.449 1.00 60.94 85 SER A N 1
ATOM 686 C CA . SER A 1 85 ? 2.067 -47.281 -3.200 1.00 60.94 85 SER A CA 1
ATOM 687 C C . SER A 1 85 ? 1.235 -48.363 -3.897 1.00 60.94 85 SER A C 1
ATOM 689 O O . SER A 1 85 ? 0.014 -48.362 -3.721 1.00 60.94 85 SER A O 1
ATOM 691 N N . PRO A 1 86 ? 1.826 -49.288 -4.672 1.00 63.91 86 PRO A N 1
ATOM 692 C CA . PRO A 1 86 ? 1.092 -50.466 -5.097 1.00 63.91 86 PRO A CA 1
ATOM 693 C C . PRO A 1 86 ? 0.934 -51.387 -3.883 1.00 63.91 86 PRO A C 1
ATOM 695 O O . PRO A 1 86 ? 1.905 -51.696 -3.188 1.00 63.91 86 PRO A O 1
ATOM 698 N N . ALA A 1 87 ? -0.307 -51.778 -3.603 1.00 62.31 87 ALA A N 1
ATOM 699 C CA . ALA A 1 87 ? -0.620 -52.797 -2.614 1.00 62.31 87 ALA A CA 1
ATOM 700 C C . ALA A 1 87 ? 0.087 -54.107 -2.996 1.00 62.31 87 ALA A C 1
ATOM 702 O O . ALA A 1 87 ? -0.020 -54.564 -4.135 1.00 62.31 87 ALA A O 1
ATOM 703 N N . LYS A 1 88 ? 0.828 -54.682 -2.042 1.00 59.84 88 LYS A N 1
ATOM 704 C CA . LYS A 1 88 ? 1.379 -56.037 -2.139 1.00 59.84 88 LYS A CA 1
ATOM 705 C C . LYS A 1 88 ? 0.229 -57.035 -2.318 1.00 59.84 88 LYS A C 1
ATOM 707 O O . LYS A 1 88 ? -0.762 -56.950 -1.594 1.00 59.84 88 LYS A O 1
ATOM 712 N N . ARG A 1 89 ? 0.396 -57.964 -3.255 1.00 62.50 89 ARG A N 1
ATOM 713 C CA . ARG A 1 89 ? -0.315 -59.243 -3.313 1.00 62.50 89 ARG A CA 1
ATOM 714 C C . ARG A 1 89 ? 0.678 -60.346 -2.990 1.00 62.50 89 ARG A C 1
ATOM 716 O O . ARG A 1 89 ? 1.861 -60.154 -3.352 1.00 62.50 89 ARG A O 1
#

pLDDT: mean 77.22, std 16.03, range [44.38, 92.31]

Radius of gyration: 21.36 Å; chains: 1; bounding box: 28×68×53 Å

Organism: NCBI:txid157864

Foldseek 3Di:
DPDDPPPDDQDDAQDDLVNCVVVVQDPDPLSVLQVVVLVVVCVVVVVPDHSCSVVPRDPVVSVVPDDPPPDDDPPPVPPPDPPDDPDDD

Sequence (89 aa):
MRGEIEQWEVPPMPVGGFDLIAVNVPKGPKIKIALRYLFNIWKQTDLCLSKELLEHLNLDEIDKMEIPTGGNEKVKKTKQKRRHSPAKR